Protein AF-A0A3D3UP72-F1 (afdb_monomer_lite)

Radius of gyration: 12.26 Å; chains: 1; bounding box: 25×30×31 Å

Secondary structure (DSSP, 8-state):
-EEE--STTSSS-EEEEE-SS-BSS-SEEEEETTT--EEEE--S-BS-EEEEEEEE---TTSSS-EEEEEESSSSEEEEE-TT--EEEEEE-

Sequence (92 aa):
FYVADIDPDNPGLEIFYGIEPRQKTDGICVVDAKTGRKLWAHKEPTRHIHAQGMA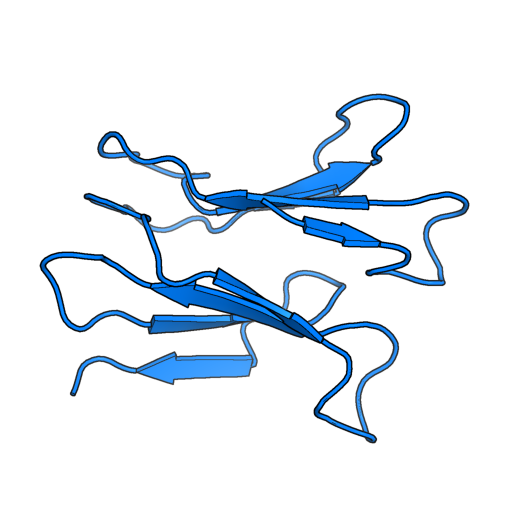ADVLADLPGMEVYAGERDFKQRWLYSAKGKLIEFKET

Foldseek 3Di:
DDWACQPVVPPAIWDWDAAAAKDQWQRTFIAHPVPRHTLDGGGHIAHGWDPWWDWADDDPVAPGTWIKIDHPVAQWIFIAHSNGHTPDIDHD

pLDDT: mean 97.47, std 2.53, range [77.81, 98.88]

Structure (mmCIF, N/CA/C/O backbone):
data_AF-A0A3D3UP72-F1
#
_entry.id   AF-A0A3D3UP72-F1
#
loop_
_atom_site.group_PDB
_atom_site.id
_atom_site.type_symbol
_atom_site.label_atom_id
_atom_site.label_alt_id
_atom_site.label_comp_id
_atom_site.label_asym_id
_atom_site.label_entity_id
_atom_site.label_seq_id
_atom_site.pdbx_PDB_ins_code
_atom_site.Cartn_x
_atom_site.Cartn_y
_atom_site.Cartn_z
_atom_site.occupancy
_atom_site.B_iso_or_equiv
_atom_site.auth_seq_id
_atom_site.auth_comp_id
_atom_site.auth_asym_id
_atom_site.auth_atom_id
_atom_site.pdbx_PDB_model_num
ATOM 1 N N . PHE A 1 1 ? -6.511 7.046 -4.674 1.00 91.94 1 PHE A N 1
ATOM 2 C CA . PHE A 1 1 ? -6.478 6.485 -3.309 1.00 91.94 1 PHE A CA 1
ATOM 3 C C . PHE A 1 1 ? -7.743 5.670 -3.110 1.00 91.94 1 PHE A C 1
ATOM 5 O O . PHE A 1 1 ? -8.693 5.875 -3.860 1.00 91.94 1 PHE A O 1
ATOM 12 N N . TYR A 1 2 ? -7.741 4.769 -2.135 1.00 98.19 2 TYR A N 1
ATOM 13 C CA . TYR A 1 2 ? -8.871 3.905 -1.796 1.00 98.19 2 TYR A CA 1
ATOM 14 C C . TYR A 1 2 ? -9.118 3.994 -0.296 1.00 98.19 2 TYR A C 1
ATOM 16 O O . TYR A 1 2 ? -8.155 4.091 0.462 1.00 98.19 2 TYR A O 1
ATOM 24 N N . VAL A 1 3 ? -10.387 3.980 0.108 1.00 98.62 3 VAL A N 1
ATOM 25 C CA . VAL A 1 3 ? -10.801 3.885 1.511 1.00 98.62 3 VAL A CA 1
ATOM 26 C C . VAL A 1 3 ? -11.666 2.644 1.634 1.00 98.62 3 VAL A C 1
ATOM 28 O O . VAL A 1 3 ? -12.680 2.549 0.942 1.00 98.62 3 VAL A O 1
ATOM 31 N N . ALA A 1 4 ? -11.238 1.689 2.448 1.00 98.62 4 ALA A N 1
ATOM 32 C CA . ALA A 1 4 ? -11.903 0.402 2.613 1.00 98.62 4 ALA A CA 1
ATOM 33 C C . ALA A 1 4 ? -11.470 -0.250 3.932 1.00 98.62 4 ALA A C 1
ATOM 35 O O . ALA A 1 4 ? -10.559 0.245 4.591 1.00 98.62 4 ALA A O 1
ATOM 36 N N . ASP A 1 5 ? -12.126 -1.347 4.291 1.00 98.62 5 ASP A N 1
ATOM 37 C CA . ASP A 1 5 ? -11.688 -2.260 5.349 1.00 98.62 5 ASP A CA 1
ATOM 38 C C . ASP A 1 5 ? -10.611 -3.188 4.758 1.00 98.62 5 ASP A C 1
ATOM 40 O O . ASP A 1 5 ? -10.897 -4.282 4.273 1.00 98.62 5 ASP A O 1
ATOM 44 N N . ILE A 1 6 ? -9.390 -2.658 4.623 1.00 98.88 6 ILE A N 1
ATOM 45 C CA . ILE A 1 6 ? -8.272 -3.328 3.945 1.00 98.88 6 ILE A CA 1
ATOM 46 C C . ILE A 1 6 ? -7.686 -4.383 4.874 1.00 98.88 6 ILE A C 1
ATOM 48 O O . ILE A 1 6 ? -7.426 -5.502 4.436 1.00 98.88 6 ILE A O 1
ATOM 52 N N . ASP A 1 7 ? -7.459 -4.017 6.134 1.00 98.56 7 ASP A N 1
ATOM 53 C CA . ASP A 1 7 ? -6.966 -4.910 7.174 1.00 98.56 7 ASP A CA 1
ATOM 54 C C . ASP A 1 7 ? -8.069 -5.155 8.214 1.00 98.56 7 ASP A C 1
ATOM 56 O O . ASP A 1 7 ? -8.169 -4.383 9.167 1.00 98.56 7 ASP A O 1
ATOM 60 N N . PRO A 1 8 ? -8.839 -6.254 8.105 1.00 97.88 8 PRO A N 1
ATOM 61 C CA . PRO A 1 8 ? -9.975 -6.509 8.992 1.00 97.88 8 PRO A CA 1
ATOM 62 C C . PRO A 1 8 ? -9.585 -6.709 10.468 1.00 97.88 8 PRO A C 1
ATOM 64 O O . PRO A 1 8 ? -10.454 -6.676 11.342 1.00 97.88 8 PRO A O 1
ATOM 67 N N . ASP A 1 9 ? -8.296 -6.901 10.786 1.00 98.00 9 ASP A N 1
ATOM 68 C CA . ASP A 1 9 ? -7.838 -6.940 12.180 1.00 98.00 9 ASP A CA 1
ATOM 69 C C . ASP A 1 9 ? -7.504 -5.546 12.749 1.00 98.00 9 ASP A C 1
ATOM 71 O O . ASP A 1 9 ? -7.225 -5.438 13.947 1.00 98.00 9 ASP A O 1
ATOM 75 N N . ASN A 1 10 ? -7.466 -4.486 11.930 1.00 97.94 10 ASN A N 1
ATOM 76 C CA . ASN A 1 10 ? -7.321 -3.102 12.383 1.00 97.94 10 ASN A CA 1
ATOM 77 C C . ASN A 1 10 ? -8.719 -2.467 12.480 1.00 97.94 10 ASN A C 1
ATOM 79 O O . ASN A 1 10 ? -9.288 -2.090 11.464 1.00 97.94 10 ASN A O 1
ATOM 83 N N . PRO A 1 11 ? -9.305 -2.308 13.684 1.00 97.88 11 PRO A N 1
ATOM 84 C CA . PRO A 1 11 ? -10.690 -1.866 13.793 1.00 97.88 11 PRO A CA 1
ATOM 85 C C . PRO A 1 11 ? -10.905 -0.479 13.181 1.00 97.88 11 PRO A C 1
ATOM 87 O O . PRO A 1 11 ? -10.393 0.519 13.695 1.00 97.88 11 PRO A O 1
ATOM 90 N N . GLY A 1 12 ? -11.725 -0.407 12.136 1.00 98.31 12 GLY A N 1
ATOM 91 C CA . GLY A 1 12 ? -12.012 0.834 11.431 1.00 98.31 12 GLY A CA 1
ATOM 92 C C . GLY A 1 12 ? -11.895 0.653 9.926 1.00 98.31 12 GLY A C 1
ATOM 93 O O . GLY A 1 12 ? -12.288 -0.373 9.398 1.00 98.31 12 GLY A O 1
ATOM 94 N N . LEU A 1 13 ? -11.437 1.701 9.248 1.00 98.81 13 LEU A N 1
ATOM 95 C CA . LEU A 1 13 ? -11.118 1.666 7.826 1.00 98.81 13 LEU A CA 1
ATOM 96 C C . LEU A 1 13 ? -9.662 2.082 7.653 1.00 98.81 13 LEU A C 1
ATOM 98 O O . LEU A 1 13 ? -9.116 2.826 8.477 1.00 98.81 13 LEU A O 1
ATOM 102 N N . GLU A 1 14 ? -9.091 1.729 6.512 1.00 98.88 14 GLU A N 1
ATOM 103 C CA . GLU A 1 14 ? -7.776 2.164 6.074 1.00 98.88 14 GLU A CA 1
ATOM 104 C C . GLU A 1 14 ? -7.864 3.047 4.833 1.00 98.88 14 GLU A C 1
ATOM 106 O O . GLU A 1 14 ? -8.833 3.027 4.070 1.00 98.88 14 GLU A O 1
ATOM 111 N N . ILE A 1 15 ? -6.797 3.812 4.605 1.00 98.81 15 ILE A N 1
ATOM 112 C CA . ILE A 1 15 ? -6.558 4.507 3.344 1.00 98.81 15 ILE A CA 1
ATOM 113 C C . ILE A 1 15 ? -5.322 3.907 2.688 1.00 98.81 15 ILE A C 1
ATOM 115 O O . ILE A 1 15 ? -4.223 3.982 3.240 1.00 98.81 15 ILE A O 1
ATOM 119 N N . PHE A 1 16 ? -5.495 3.388 1.475 1.00 98.81 16 PHE A N 1
ATOM 120 C CA . PHE A 1 16 ? -4.399 3.022 0.586 1.00 98.81 16 PHE A CA 1
ATOM 121 C C . PHE A 1 16 ? -4.130 4.138 -0.428 1.00 98.81 16 PHE A C 1
ATOM 123 O O . PHE A 1 16 ? -5.031 4.594 -1.147 1.00 98.81 16 PHE A O 1
ATOM 130 N N . TYR A 1 17 ? -2.875 4.579 -0.515 1.00 98.38 17 TYR A N 1
ATOM 131 C CA . TYR A 1 17 ? -2.465 5.603 -1.470 1.00 98.38 17 TYR A CA 1
ATOM 132 C C . TYR A 1 17 ? -1.011 5.459 -1.926 1.00 98.38 17 TYR A C 1
ATOM 134 O O . TYR A 1 17 ? -0.144 4.950 -1.215 1.00 98.38 17 TYR A O 1
ATOM 142 N N . GLY A 1 18 ? -0.765 5.962 -3.135 1.00 97.69 18 GLY A N 1
ATOM 143 C CA . GLY A 1 18 ? 0.563 6.229 -3.671 1.00 97.69 18 GLY A CA 1
ATOM 144 C C . GLY A 1 18 ? 0.860 7.727 -3.680 1.00 97.69 18 GLY A C 1
ATOM 145 O O . GLY A 1 18 ? -0.064 8.543 -3.678 1.00 97.69 18 GLY A O 1
ATOM 146 N N . ILE A 1 19 ? 2.141 8.082 -3.681 1.00 97.31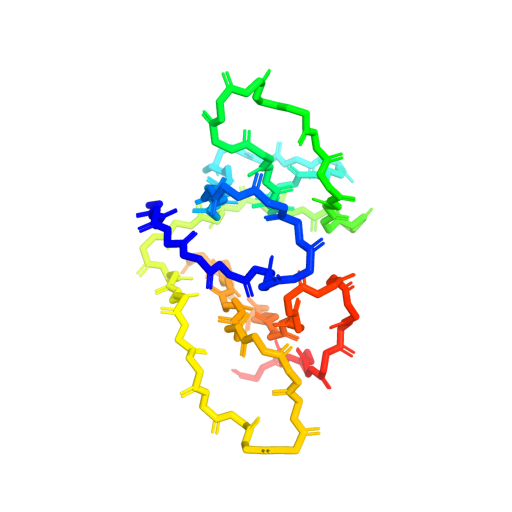 19 ILE A N 1
ATOM 147 C CA . ILE A 1 19 ? 2.631 9.459 -3.729 1.00 97.31 19 ILE A CA 1
ATOM 148 C C . ILE A 1 19 ? 3.223 9.721 -5.115 1.00 97.31 19 ILE A C 1
ATOM 150 O O . ILE A 1 19 ? 4.147 9.032 -5.545 1.00 97.31 19 ILE A O 1
ATOM 154 N N . GLU A 1 20 ? 2.683 10.729 -5.802 1.00 96.94 20 GLU A N 1
ATOM 155 C CA . GLU A 1 20 ? 3.075 11.059 -7.173 1.00 96.94 20 GLU A CA 1
ATOM 156 C C . GLU A 1 20 ? 4.528 11.565 -7.269 1.00 96.94 20 GLU A C 1
ATOM 158 O O . GLU A 1 20 ? 5.262 11.050 -8.103 1.00 96.94 20 GLU A O 1
ATOM 163 N N . PRO A 1 21 ? 5.019 12.505 -6.436 1.00 96.88 21 PRO A N 1
ATOM 164 C CA . PRO A 1 21 ? 6.424 12.903 -6.501 1.00 96.88 21 PRO A CA 1
ATOM 165 C C . PRO A 1 21 ? 7.379 11.805 -6.029 1.00 96.88 21 PRO A C 1
ATOM 167 O O . PRO A 1 21 ? 7.100 11.116 -5.047 1.00 96.88 21 PRO A O 1
ATOM 170 N N . ARG A 1 22 ? 8.570 11.753 -6.639 1.00 97.81 22 ARG A N 1
ATOM 171 C CA . ARG A 1 22 ? 9.666 10.845 -6.270 1.00 97.81 22 ARG A CA 1
ATOM 172 C C . ARG A 1 22 ? 9.888 10.791 -4.757 1.00 97.81 22 ARG A C 1
ATOM 174 O O . ARG A 1 22 ? 10.190 11.809 -4.133 1.00 97.81 22 ARG A O 1
ATOM 181 N N . GLN A 1 23 ? 9.856 9.584 -4.202 1.00 98.19 23 GLN A N 1
ATOM 182 C CA . GLN A 1 23 ? 10.130 9.318 -2.794 1.00 98.19 23 GLN A CA 1
ATOM 183 C C . GLN A 1 23 ? 11.378 8.452 -2.617 1.00 98.19 23 GLN A C 1
ATOM 185 O O . GLN A 1 23 ? 11.674 7.576 -3.427 1.00 98.19 23 GLN A O 1
ATOM 190 N N . LYS A 1 24 ? 12.118 8.681 -1.525 1.00 98.25 24 LYS A N 1
ATOM 191 C CA . LYS A 1 24 ? 13.223 7.792 -1.110 1.00 98.25 24 LYS A CA 1
ATOM 192 C C . LYS A 1 24 ? 12.718 6.527 -0.405 1.00 98.25 24 LYS A C 1
ATOM 194 O O . LYS A 1 24 ? 13.391 5.510 -0.455 1.00 98.25 24 LYS A O 1
ATOM 199 N N . THR A 1 25 ? 11.574 6.641 0.261 1.00 97.88 25 THR A N 1
ATOM 200 C CA . THR A 1 25 ? 10.829 5.596 0.972 1.00 97.88 25 THR A CA 1
ATOM 201 C C . THR A 1 25 ? 9.390 6.083 1.104 1.00 97.88 25 THR A C 1
ATOM 203 O O . THR A 1 25 ? 9.131 7.278 0.989 1.00 97.88 25 THR A O 1
ATOM 206 N N . ASP A 1 26 ? 8.466 5.186 1.414 1.00 97.75 26 ASP A N 1
ATOM 207 C CA . ASP A 1 26 ? 7.087 5.490 1.787 1.00 97.75 26 ASP A CA 1
A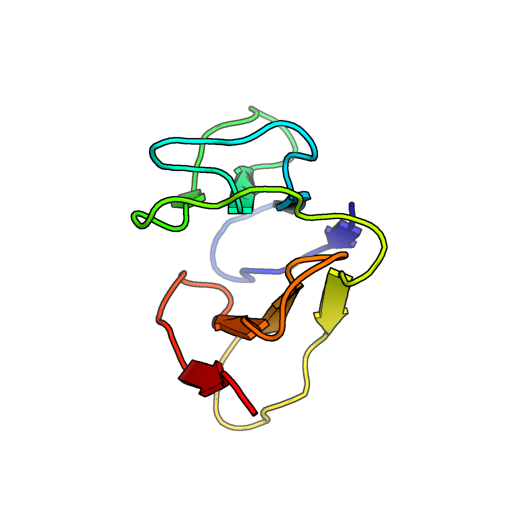TOM 208 C C . ASP A 1 26 ? 6.260 6.145 0.666 1.00 97.75 26 ASP A C 1
ATOM 210 O O . ASP A 1 26 ? 5.287 6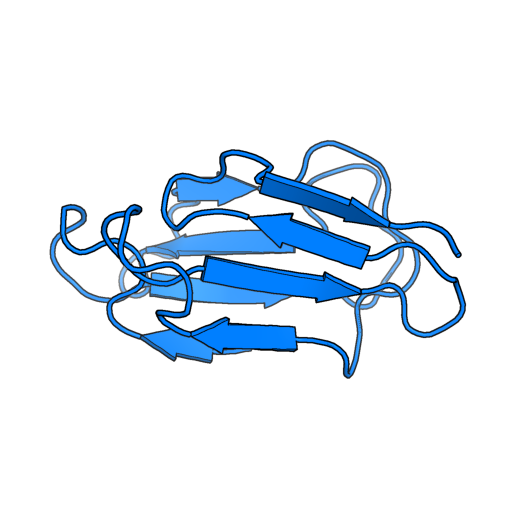.850 0.924 1.00 97.75 26 ASP A O 1
ATOM 214 N N . GLY A 1 27 ? 6.614 5.876 -0.596 1.00 97.88 27 GLY A N 1
ATOM 215 C CA . GLY A 1 27 ? 5.830 6.311 -1.760 1.00 97.88 27 GLY A CA 1
ATOM 216 C C . GLY A 1 27 ? 4.531 5.538 -1.974 1.00 97.88 27 GLY A C 1
ATOM 217 O O . GLY A 1 27 ? 3.704 5.949 -2.779 1.00 97.88 27 GLY A O 1
ATOM 218 N N . ILE A 1 28 ? 4.338 4.439 -1.246 1.00 98.50 28 ILE A N 1
ATOM 219 C CA . ILE A 1 28 ? 3.116 3.635 -1.211 1.00 98.50 28 ILE A CA 1
ATOM 220 C C . ILE A 1 28 ? 2.828 3.353 0.262 1.00 98.50 28 ILE A C 1
ATOM 222 O O . ILE A 1 28 ? 3.722 2.890 0.976 1.00 98.50 28 ILE A O 1
ATOM 226 N N . CYS A 1 29 ? 1.620 3.658 0.726 1.00 98.62 29 CYS A N 1
ATOM 227 C CA . CYS A 1 29 ? 1.256 3.597 2.139 1.00 98.62 29 CYS A CA 1
ATOM 228 C C . CYS A 1 29 ? -0.138 3.002 2.345 1.00 98.62 29 CYS A C 1
ATOM 230 O O . CYS A 1 29 ? -1.050 3.245 1.551 1.00 98.62 29 CYS A O 1
ATOM 232 N N . VAL A 1 30 ? -0.297 2.324 3.484 1.00 98.81 30 VAL A N 1
ATOM 233 C CA . VAL A 1 30 ? -1.594 2.040 4.103 1.00 98.81 30 VAL A CA 1
ATOM 234 C C . VAL A 1 30 ? -1.597 2.658 5.499 1.00 98.81 30 VAL A C 1
ATOM 236 O O . VAL A 1 30 ? -0.671 2.459 6.295 1.00 98.81 30 VAL A O 1
ATOM 239 N N . VAL A 1 31 ? -2.616 3.463 5.781 1.00 98.88 31 VAL A N 1
ATOM 240 C CA . VAL A 1 31 ? -2.778 4.179 7.053 1.00 98.88 31 VAL A CA 1
ATOM 241 C C . VAL A 1 31 ? -4.146 3.882 7.649 1.00 98.88 31 VAL A C 1
ATOM 243 O O . VAL A 1 31 ? -5.105 3.672 6.915 1.00 98.88 31 VAL A O 1
ATOM 246 N N . ASP A 1 32 ? -4.243 3.948 8.971 1.00 98.81 32 ASP A N 1
ATOM 247 C CA . ASP A 1 32 ? -5.519 4.028 9.678 1.00 98.81 32 ASP A CA 1
ATOM 248 C C . ASP A 1 32 ? -6.280 5.284 9.219 1.00 98.81 32 ASP A C 1
ATOM 250 O O . ASP A 1 32 ? -5.744 6.396 9.276 1.00 98.81 32 ASP A O 1
ATOM 254 N N . ALA A 1 33 ? -7.520 5.129 8.752 1.00 98.62 33 ALA A N 1
ATOM 255 C CA . ALA A 1 33 ? -8.262 6.222 8.125 1.00 98.62 33 ALA A CA 1
ATOM 256 C C . ALA A 1 33 ? -8.676 7.319 9.111 1.00 98.62 33 ALA A C 1
ATOM 258 O O . ALA A 1 33 ? -8.820 8.477 8.721 1.00 98.62 33 ALA A O 1
ATOM 259 N N . LYS A 1 34 ? -8.859 6.979 10.392 1.00 98.44 34 LYS A N 1
ATOM 260 C CA . LYS A 1 34 ? -9.281 7.937 11.420 1.00 98.44 34 LYS A CA 1
ATOM 261 C C . LYS A 1 34 ? -8.128 8.823 11.879 1.00 98.44 34 LYS A C 1
ATOM 263 O O . LYS A 1 34 ? -8.323 10.007 12.140 1.00 98.44 34 LYS A O 1
ATOM 268 N N . THR A 1 35 ? -6.950 8.236 12.048 1.00 98.50 35 THR A N 1
ATOM 269 C CA . THR A 1 35 ? -5.804 8.874 12.709 1.00 98.50 35 THR A CA 1
ATOM 270 C C . THR A 1 35 ? -4.689 9.257 11.745 1.00 98.50 35 THR A C 1
ATOM 272 O O . THR A 1 35 ? -3.817 10.042 12.108 1.00 98.50 35 THR A O 1
ATOM 275 N N . GLY A 1 36 ? -4.668 8.684 10.541 1.00 97.94 36 GLY A N 1
ATOM 276 C CA . GLY A 1 36 ? -3.538 8.788 9.621 1.00 97.94 36 GLY A CA 1
ATOM 277 C C . GLY A 1 36 ? -2.297 8.027 10.096 1.00 97.94 36 GLY A C 1
ATOM 278 O O . GLY A 1 36 ? -1.227 8.160 9.496 1.00 97.94 36 GLY A O 1
ATOM 279 N N . ARG A 1 37 ? -2.397 7.225 11.168 1.00 98.25 37 ARG A N 1
ATOM 280 C CA . ARG A 1 37 ? -1.292 6.391 11.644 1.00 98.25 37 ARG A CA 1
ATOM 281 C C . ARG A 1 37 ? -0.926 5.392 10.555 1.00 98.25 37 ARG A C 1
ATOM 283 O O . ARG A 1 37 ? -1.730 4.546 10.178 1.00 98.25 37 ARG A O 1
ATOM 290 N N . LYS A 1 38 ? 0.319 5.451 10.096 1.00 98.25 38 LYS A N 1
ATOM 291 C CA . LYS A 1 38 ? 0.870 4.496 9.136 1.00 98.25 38 LYS A CA 1
ATOM 292 C C . LYS A 1 38 ? 0.895 3.093 9.729 1.00 98.25 38 LYS A C 1
ATOM 294 O O . LYS A 1 38 ? 1.573 2.872 10.729 1.00 98.25 38 LYS A O 1
ATOM 299 N N . LEU A 1 39 ? 0.162 2.178 9.099 1.00 98.62 39 LEU A N 1
ATOM 300 C CA . LEU A 1 39 ? 0.207 0.755 9.422 1.00 98.62 39 LEU A CA 1
ATOM 301 C C . LEU A 1 39 ? 1.464 0.147 8.801 1.00 98.62 39 LEU A C 1
ATOM 303 O O . LEU A 1 39 ? 2.253 -0.495 9.487 1.00 98.62 39 LEU A O 1
ATOM 307 N N . TRP A 1 40 ? 1.708 0.449 7.524 1.00 98.75 40 TRP A N 1
ATOM 308 C CA . TRP A 1 40 ? 2.951 0.119 6.836 1.00 98.75 40 TRP A CA 1
ATOM 309 C C . TRP A 1 40 ? 3.164 1.010 5.606 1.00 98.75 40 TRP A C 1
ATOM 311 O O . TRP A 1 40 ? 2.280 1.756 5.175 1.00 98.75 40 TRP A O 1
ATOM 321 N N . ALA A 1 41 ? 4.376 0.957 5.055 1.00 98.50 41 ALA A N 1
ATOM 322 C CA . ALA A 1 41 ? 4.703 1.616 3.799 1.00 98.50 41 ALA A CA 1
ATOM 323 C C . ALA A 1 41 ? 5.829 0.894 3.056 1.00 98.50 41 ALA A C 1
ATOM 325 O O . ALA A 1 41 ? 6.702 0.281 3.677 1.00 98.50 41 ALA A O 1
ATOM 326 N N . HIS A 1 42 ? 5.816 1.012 1.731 1.00 98.19 42 HIS A N 1
ATOM 327 C CA . HIS A 1 42 ? 6.869 0.520 0.847 1.00 98.19 42 HIS A CA 1
ATOM 328 C C . HIS A 1 42 ? 8.200 1.224 1.142 1.00 98.19 42 HIS A C 1
ATOM 330 O O . HIS A 1 42 ? 8.243 2.451 1.224 1.00 98.19 42 HIS A O 1
ATOM 336 N N . LYS A 1 43 ? 9.285 0.460 1.308 1.00 97.75 43 LYS A N 1
ATOM 337 C CA . LYS A 1 43 ? 10.578 0.983 1.784 1.00 97.75 43 LYS A CA 1
ATOM 338 C C . LYS A 1 43 ? 11.600 1.288 0.700 1.00 97.75 43 LYS A C 1
ATOM 340 O O . LYS A 1 43 ? 12.630 1.882 1.011 1.00 97.75 43 LYS A O 1
ATOM 345 N N . GLU A 1 44 ? 11.326 0.929 -0.547 1.00 96.88 44 GLU A N 1
ATOM 346 C CA . GLU A 1 44 ? 12.233 1.230 -1.651 1.00 96.88 44 GLU A CA 1
ATOM 347 C C . GLU A 1 44 ? 11.881 2.581 -2.303 1.00 96.88 44 GLU A C 1
ATOM 349 O O . GLU A 1 44 ? 10.809 3.157 -2.059 1.00 96.88 44 GLU A O 1
ATOM 354 N N . PRO A 1 45 ? 12.802 3.155 -3.094 1.00 97.69 45 PRO A N 1
ATOM 355 C CA . PRO A 1 45 ? 12.527 4.382 -3.819 1.00 97.69 45 PRO A CA 1
ATOM 356 C C . PRO A 1 45 ? 11.442 4.192 -4.880 1.00 97.69 45 PRO A C 1
ATOM 358 O O . PRO A 1 45 ? 11.477 3.245 -5.659 1.00 97.69 45 PRO A O 1
ATOM 361 N N . THR A 1 46 ? 10.561 5.181 -4.990 1.00 98.00 46 THR A N 1
ATOM 362 C CA . THR A 1 46 ? 9.564 5.294 -6.068 1.00 98.00 46 THR A CA 1
ATOM 363 C C . THR A 1 46 ? 9.743 6.627 -6.786 1.00 98.00 46 THR A C 1
ATOM 365 O O . THR A 1 46 ? 10.340 7.561 -6.238 1.00 98.00 46 THR A O 1
ATOM 368 N N . ARG A 1 47 ? 9.278 6.738 -8.029 1.00 97.38 47 ARG A N 1
ATOM 369 C CA . ARG A 1 47 ? 9.484 7.916 -8.883 1.00 97.38 47 ARG A CA 1
ATOM 370 C C . ARG A 1 47 ? 8.190 8.658 -9.183 1.00 97.38 47 ARG A C 1
ATOM 372 O O . ARG A 1 47 ? 8.189 9.877 -9.043 1.00 97.38 47 ARG A O 1
ATOM 379 N N . HIS A 1 48 ? 7.157 7.942 -9.614 1.00 96.56 48 HIS A N 1
ATOM 380 C CA . HIS A 1 48 ? 5.888 8.487 -10.081 1.00 96.56 48 HIS A CA 1
ATOM 381 C C . HIS A 1 48 ? 4.742 7.483 -9.875 1.00 96.56 48 HIS A C 1
ATOM 383 O O . HIS A 1 48 ? 4.227 6.907 -10.835 1.00 96.56 48 HIS A O 1
ATOM 389 N N . ILE A 1 49 ? 4.309 7.269 -8.626 1.00 97.19 49 ILE A N 1
ATOM 390 C CA . ILE A 1 49 ? 3.162 6.390 -8.344 1.00 97.19 49 ILE A CA 1
ATOM 391 C C . ILE A 1 49 ? 1.866 7.134 -8.661 1.00 97.19 49 ILE A C 1
ATOM 393 O O . ILE A 1 49 ? 1.398 7.959 -7.878 1.00 97.19 49 ILE A O 1
ATOM 397 N N . HIS A 1 50 ? 1.274 6.848 -9.819 1.00 93.44 50 HIS A N 1
ATOM 398 C CA . HIS A 1 50 ? 0.051 7.509 -10.263 1.00 93.44 50 HIS A CA 1
ATOM 399 C C . HIS A 1 50 ? -0.754 6.631 -11.230 1.00 93.44 50 HIS A C 1
ATOM 401 O O . HIS A 1 50 ? -0.194 5.853 -12.003 1.00 93.44 50 HIS A O 1
ATOM 407 N N . ALA A 1 51 ? -2.084 6.768 -11.169 1.00 91.25 51 ALA A N 1
ATOM 408 C CA . ALA A 1 51 ? -3.075 6.150 -12.056 1.00 91.25 51 ALA A CA 1
ATOM 409 C C . ALA A 1 51 ? -3.073 4.606 -12.123 1.00 91.25 51 ALA A C 1
ATOM 411 O O . ALA A 1 51 ? -3.831 4.026 -12.893 1.00 91.25 51 ALA A O 1
ATOM 412 N N . GLN A 1 52 ? -2.263 3.937 -11.299 1.00 92.50 52 GLN A N 1
ATOM 413 C CA . GLN A 1 52 ? -2.136 2.480 -11.239 1.00 92.50 52 GLN A CA 1
ATOM 414 C C . GLN A 1 52 ? -2.269 2.001 -9.800 1.00 92.50 52 GLN A C 1
ATOM 416 O O . GLN A 1 52 ? -1.304 1.555 -9.187 1.00 92.50 52 GLN A O 1
ATOM 421 N N . GLY A 1 53 ? -3.468 2.172 -9.253 1.00 96.06 53 GLY A N 1
ATOM 422 C CA . GLY A 1 53 ? -3.826 1.707 -7.922 1.00 96.06 53 GLY A CA 1
ATOM 423 C C . GLY A 1 53 ? -4.937 0.663 -7.984 1.00 96.06 53 GLY A C 1
ATOM 424 O O . GLY A 1 53 ? -5.756 0.690 -8.898 1.00 96.06 53 GLY A O 1
ATOM 425 N N . MET A 1 54 ? -4.977 -0.225 -6.999 1.00 98.00 54 MET A N 1
ATOM 426 C CA . MET A 1 54 ? -6.134 -1.061 -6.678 1.00 98.00 54 MET A CA 1
ATOM 427 C C . MET A 1 54 ? -6.092 -1.386 -5.184 1.00 98.00 54 MET A C 1
ATOM 429 O O . MET A 1 54 ? -5.007 -1.592 -4.645 1.00 98.00 54 MET A O 1
ATOM 433 N N . ALA A 1 55 ? -7.255 -1.454 -4.544 1.00 98.50 55 ALA A N 1
ATOM 434 C CA . ALA A 1 55 ? -7.451 -2.179 -3.294 1.00 98.50 55 ALA A CA 1
ATOM 435 C C . ALA A 1 55 ? -8.600 -3.165 -3.530 1.00 98.50 55 ALA A C 1
ATOM 437 O O . ALA A 1 55 ? -9.702 -2.725 -3.866 1.00 98.50 55 ALA A O 1
ATOM 438 N N . ALA A 1 56 ? -8.336 -4.467 -3.436 1.00 98.56 56 ALA A N 1
ATOM 439 C CA . ALA A 1 56 ? -9.328 -5.518 -3.663 1.00 98.56 56 ALA A CA 1
ATOM 440 C C . ALA A 1 56 ? -8.899 -6.823 -2.983 1.00 98.56 56 ALA A C 1
ATOM 442 O O . ALA A 1 56 ? -7.716 -7.140 -2.976 1.00 98.56 56 ALA A O 1
ATOM 443 N N . ASP A 1 57 ? -9.860 -7.574 -2.453 1.00 98.50 57 ASP A N 1
ATOM 444 C CA . ASP A 1 57 ? -9.668 -8.963 -2.022 1.00 98.50 57 ASP A CA 1
ATOM 445 C C . ASP A 1 57 ? -9.695 -9.856 -3.272 1.00 98.50 57 ASP A C 1
ATOM 447 O O . ASP A 1 57 ? -10.747 -10.038 -3.898 1.00 98.50 57 ASP A O 1
ATOM 451 N N . VAL A 1 58 ? -8.515 -10.288 -3.723 1.00 98.06 58 VAL A N 1
ATOM 452 C CA . VAL A 1 58 ? -8.350 -11.076 -4.959 1.00 98.06 58 VAL A CA 1
ATOM 453 C C . VAL A 1 58 ? -7.612 -12.392 -4.729 1.00 98.06 58 VAL A C 1
ATOM 455 O O . VAL A 1 58 ? -7.630 -13.252 -5.615 1.00 98.06 58 VAL A O 1
ATOM 458 N N . LEU A 1 59 ? -6.989 -12.576 -3.562 1.00 98.12 59 LEU A N 1
ATOM 459 C CA . LEU A 1 59 ? -6.300 -13.800 -3.161 1.00 98.12 59 LEU A CA 1
ATOM 460 C C . LEU A 1 59 ? -6.999 -14.435 -1.955 1.00 98.12 59 LEU A C 1
ATOM 462 O O . LEU A 1 59 ? -6.770 -14.069 -0.810 1.00 98.12 59 LEU A O 1
ATOM 466 N N . ALA A 1 60 ? -7.814 -15.458 -2.223 1.00 97.06 60 ALA A N 1
ATOM 467 C CA . ALA A 1 60 ? -8.667 -16.106 -1.221 1.00 97.06 60 ALA A CA 1
ATOM 468 C C . ALA A 1 60 ? -7.919 -16.757 -0.036 1.00 97.06 60 ALA A C 1
ATOM 470 O O . ALA A 1 60 ? -8.544 -17.136 0.954 1.00 97.06 60 ALA A O 1
ATOM 471 N N . ASP A 1 61 ? -6.606 -16.960 -0.146 1.00 97.06 61 ASP A N 1
ATOM 472 C CA . ASP A 1 61 ? -5.749 -17.531 0.892 1.00 97.06 61 ASP A CA 1
ATOM 473 C C . ASP A 1 61 ? -5.123 -16.478 1.824 1.00 97.06 61 ASP A C 1
ATOM 475 O O . ASP A 1 61 ? -4.454 -16.845 2.796 1.00 97.06 61 ASP A O 1
ATOM 479 N N . LEU A 1 62 ? -5.356 -15.186 1.570 1.00 97.31 62 LEU A N 1
ATOM 480 C CA . LEU A 1 62 ? -4.871 -14.084 2.391 1.00 97.31 62 LEU A CA 1
ATOM 481 C C . LEU A 1 62 ? -6.045 -13.331 3.036 1.00 97.31 62 LEU A C 1
ATOM 483 O O . LEU A 1 62 ? -7.015 -12.999 2.366 1.00 97.31 62 LEU A O 1
ATOM 487 N N . PRO A 1 63 ? -5.990 -13.046 4.348 1.00 97.12 63 PRO A N 1
ATOM 488 C CA . PRO A 1 63 ? -7.011 -12.228 4.985 1.00 97.12 63 PRO A CA 1
ATOM 489 C C . PRO A 1 63 ? -6.861 -10.750 4.594 1.00 97.12 63 PRO A C 1
ATOM 491 O O . PRO A 1 63 ? -5.765 -10.185 4.678 1.00 97.12 63 PRO A O 1
ATOM 494 N N . GLY A 1 64 ? -7.990 -10.118 4.272 1.00 98.44 64 GLY A N 1
ATOM 495 C CA . GLY A 1 64 ? -8.077 -8.698 3.936 1.00 98.44 64 GLY A CA 1
ATOM 496 C C . GLY A 1 64 ? -7.926 -8.420 2.443 1.00 98.44 64 GLY A C 1
ATOM 497 O O . GLY A 1 64 ? -7.967 -9.323 1.619 1.00 98.44 64 GLY A O 1
ATOM 498 N N . MET A 1 65 ? -7.781 -7.145 2.090 1.00 98.81 65 MET A N 1
ATOM 499 C CA . MET A 1 65 ? -7.654 -6.718 0.697 1.00 98.81 65 MET A CA 1
ATOM 500 C C . MET A 1 65 ? -6.182 -6.575 0.307 1.00 98.81 65 MET A C 1
ATOM 502 O O . MET A 1 65 ? -5.404 -5.896 0.987 1.00 98.81 65 MET A O 1
ATOM 506 N N . GLU A 1 66 ? -5.799 -7.129 -0.840 1.00 98.81 66 GLU A N 1
ATOM 507 C CA . GLU A 1 66 ? -4.538 -6.775 -1.474 1.00 98.81 66 GLU A CA 1
ATOM 508 C C . GLU A 1 66 ? -4.561 -5.324 -1.949 1.00 98.81 66 GLU A C 1
ATOM 510 O O . GLU A 1 66 ? -5.586 -4.786 -2.384 1.00 98.81 66 GLU A O 1
ATOM 515 N N . VAL A 1 67 ? -3.382 -4.706 -1.949 1.00 98.69 67 VAL A N 1
ATOM 516 C CA . VAL A 1 67 ? -3.171 -3.398 -2.559 1.00 98.69 67 VAL A CA 1
ATOM 517 C C . VAL A 1 67 ? -2.110 -3.477 -3.645 1.00 98.69 67 VAL A C 1
ATOM 519 O O . VAL A 1 67 ? -1.025 -4.030 -3.459 1.00 98.69 67 VAL A O 1
ATOM 522 N N . TYR A 1 68 ? -2.427 -2.903 -4.799 1.00 98.31 68 TYR A N 1
ATOM 523 C CA . TYR A 1 68 ? -1.54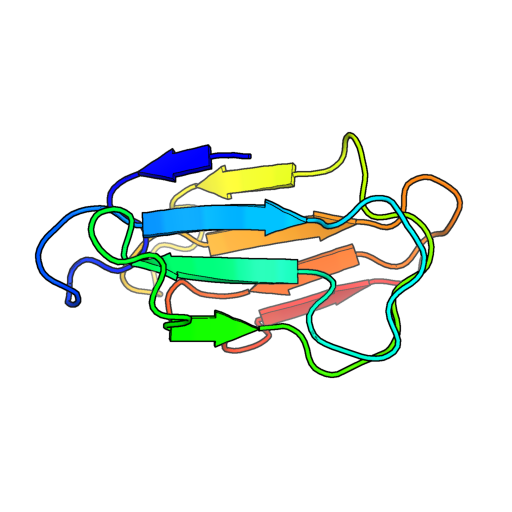2 -2.842 -5.955 1.00 98.31 68 TYR A CA 1
ATOM 524 C C . TYR A 1 68 ? -1.173 -1.397 -6.255 1.00 98.31 68 TYR A C 1
ATOM 526 O O . TYR A 1 68 ? -2.044 -0.526 -6.304 1.00 98.31 68 TYR A O 1
ATOM 534 N N . ALA A 1 69 ? 0.112 -1.159 -6.498 1.00 98.00 69 ALA A N 1
ATOM 535 C CA . ALA A 1 69 ? 0.644 0.124 -6.931 1.00 98.00 69 ALA A CA 1
ATOM 536 C C . ALA A 1 69 ? 1.611 -0.056 -8.102 1.00 98.00 69 ALA A C 1
ATOM 538 O O . ALA A 1 69 ? 2.295 -1.075 -8.219 1.00 98.00 69 ALA A O 1
ATOM 539 N N . GLY A 1 70 ? 1.719 0.971 -8.941 1.00 97.31 70 GLY A N 1
ATOM 540 C CA . GLY A 1 70 ? 2.650 0.973 -10.056 1.00 97.31 70 GLY A CA 1
ATOM 541 C C . GLY A 1 70 ? 3.235 2.334 -10.377 1.00 97.31 70 GLY A C 1
ATOM 542 O O . GLY A 1 70 ? 2.571 3.362 -10.249 1.00 97.31 70 GLY A O 1
ATOM 543 N N . GLU A 1 71 ? 4.473 2.313 -10.860 1.00 97.38 71 GLU A N 1
ATOM 544 C CA . GLU A 1 71 ? 5.090 3.460 -11.520 1.00 97.38 71 GLU A CA 1
ATOM 545 C C . GLU A 1 71 ? 4.327 3.815 -12.798 1.00 97.38 71 GLU A C 1
ATOM 547 O O . GLU A 1 71 ? 4.154 2.967 -13.674 1.00 97.38 71 GLU A O 1
ATOM 552 N N . ARG A 1 72 ? 3.902 5.072 -12.949 1.00 95.50 72 ARG A N 1
ATOM 553 C CA . ARG A 1 72 ? 3.233 5.559 -14.164 1.00 95.50 72 ARG A CA 1
ATOM 554 C C . ARG A 1 72 ? 4.123 5.411 -15.395 1.00 95.50 72 ARG A C 1
ATOM 556 O O . ARG A 1 72 ? 3.682 4.881 -16.409 1.00 95.50 72 ARG A O 1
ATOM 563 N N . 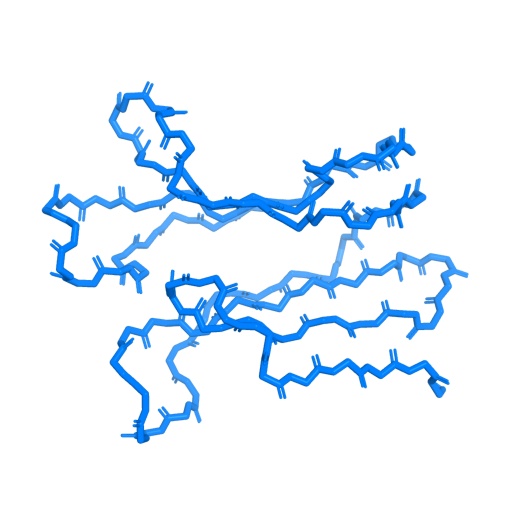ASP A 1 73 ? 5.364 5.875 -15.274 1.00 95.00 73 ASP A N 1
ATOM 564 C CA . ASP A 1 73 ? 6.291 6.020 -16.403 1.00 95.00 73 ASP A CA 1
ATOM 565 C C . ASP A 1 73 ? 7.283 4.853 -16.519 1.00 95.00 73 ASP A C 1
ATOM 567 O O . ASP A 1 73 ? 8.058 4.778 -17.472 1.00 95.00 73 ASP A O 1
ATOM 571 N N . PHE A 1 74 ? 7.277 3.939 -15.548 1.00 94.81 74 PHE A N 1
ATOM 572 C CA . PHE A 1 74 ? 8.179 2.792 -15.504 1.00 94.81 74 PHE A CA 1
ATOM 573 C C . PHE A 1 74 ? 7.395 1.487 -15.359 1.00 94.81 74 PHE A C 1
ATOM 575 O O . PHE A 1 74 ? 6.169 1.490 -15.262 1.00 94.81 74 PHE A O 1
ATOM 582 N N . LYS A 1 75 ? 8.095 0.352 -15.386 1.00 96.31 75 LYS A N 1
ATOM 583 C CA . LYS A 1 75 ? 7.490 -0.989 -15.416 1.00 96.31 75 LYS A CA 1
ATOM 584 C C . LYS A 1 75 ? 7.282 -1.607 -14.035 1.00 96.31 75 LYS A C 1
ATOM 586 O O . LYS A 1 75 ? 6.615 -2.629 -13.938 1.00 96.31 75 LYS A O 1
ATOM 591 N N . GLN A 1 76 ? 7.824 -1.000 -12.978 1.00 97.69 76 GLN A N 1
ATOM 592 C CA . GLN A 1 76 ? 7.752 -1.551 -11.628 1.00 97.69 76 GLN A CA 1
ATOM 593 C C . GLN A 1 76 ? 6.319 -1.544 -11.103 1.00 97.69 76 GLN A C 1
ATOM 595 O O . GLN A 1 76 ? 5.665 -0.495 -11.069 1.00 97.69 76 GLN A O 1
ATOM 600 N N . ARG A 1 77 ? 5.839 -2.718 -10.701 1.00 97.62 77 ARG A N 1
ATOM 601 C CA . ARG A 1 77 ? 4.537 -2.944 -10.072 1.00 97.62 77 ARG A CA 1
ATOM 602 C C . ARG A 1 77 ? 4.720 -3.761 -8.809 1.00 97.62 77 ARG A C 1
ATOM 604 O O . ARG A 1 77 ? 5.526 -4.690 -8.790 1.00 97.62 77 ARG A O 1
ATOM 611 N N . TRP A 1 78 ? 3.936 -3.439 -7.790 1.00 98.38 78 TRP A N 1
ATOM 612 C CA . TRP A 1 78 ? 3.953 -4.134 -6.512 1.00 98.38 78 TRP A CA 1
ATOM 613 C C . TRP A 1 78 ? 2.543 -4.545 -6.126 1.00 98.38 78 TRP A C 1
ATOM 615 O O . TRP A 1 78 ? 1.627 -3.723 -6.176 1.00 98.38 78 TRP A O 1
ATOM 625 N N . LEU A 1 79 ? 2.402 -5.796 -5.702 1.00 98.50 79 LEU A N 1
ATOM 626 C CA . LEU A 1 79 ? 1.217 -6.326 -5.046 1.00 98.50 79 LEU A CA 1
ATOM 627 C C . LEU A 1 79 ? 1.571 -6.642 -3.593 1.00 98.50 79 LEU A C 1
ATOM 629 O O . LEU A 1 79 ? 2.491 -7.418 -3.323 1.00 98.50 79 LEU A O 1
ATOM 633 N N . TYR A 1 80 ? 0.846 -6.036 -2.664 1.00 98.75 80 TYR A N 1
ATOM 634 C CA . TYR A 1 80 ? 1.015 -6.213 -1.227 1.00 98.75 80 TYR A CA 1
ATOM 635 C C . TYR A 1 80 ? -0.238 -6.822 -0.613 1.00 98.75 80 TYR A C 1
ATOM 637 O O . TYR A 1 80 ? -1.344 -6.516 -1.048 1.00 98.75 80 TYR A O 1
ATOM 645 N N . SER A 1 81 ? -0.063 -7.621 0.439 1.00 98.75 81 SER A N 1
ATOM 646 C CA . SER A 1 81 ? -1.179 -8.005 1.306 1.00 98.75 81 SER A CA 1
ATOM 647 C C . SER A 1 81 ? -1.644 -6.821 2.157 1.00 98.75 81 SER A C 1
ATOM 649 O O . SER A 1 81 ? -0.908 -5.840 2.325 1.00 98.75 81 SER A O 1
ATOM 651 N N . ALA A 1 82 ? -2.804 -6.958 2.801 1.00 98.62 82 ALA A N 1
ATOM 652 C CA . ALA A 1 82 ? -3.314 -5.998 3.782 1.00 98.62 82 ALA A CA 1
ATOM 653 C C . ALA A 1 82 ? -2.283 -5.620 4.868 1.00 98.62 82 ALA A C 1
ATOM 655 O O . ALA A 1 82 ? -2.166 -4.459 5.264 1.00 98.62 82 ALA A O 1
ATOM 656 N N . LYS A 1 83 ? -1.457 -6.588 5.291 1.00 98.31 83 LYS A N 1
ATOM 657 C CA . LYS A 1 83 ? -0.408 -6.428 6.318 1.00 98.31 83 LYS A CA 1
ATOM 658 C C . LYS A 1 83 ? 0.928 -5.885 5.792 1.00 98.31 83 LYS A C 1
ATOM 660 O O . LYS A 1 83 ? 1.903 -5.839 6.540 1.00 98.31 83 LYS A O 1
ATOM 665 N N . GLY A 1 84 ? 1.019 -5.523 4.513 1.00 98.25 84 GLY A N 1
ATOM 666 C CA . GLY A 1 84 ? 2.240 -4.961 3.928 1.00 98.25 84 GLY A CA 1
ATOM 667 C C . GLY A 1 84 ? 3.319 -5.982 3.591 1.00 98.25 84 GLY A C 1
ATOM 668 O O . GLY A 1 84 ? 4.473 -5.611 3.365 1.00 98.25 84 GLY A O 1
ATOM 669 N N . LYS A 1 85 ? 2.969 -7.271 3.517 1.00 98.38 85 LYS A N 1
ATOM 670 C CA . LYS A 1 85 ? 3.861 -8.291 2.959 1.00 98.38 85 LYS A CA 1
ATOM 671 C C . LYS A 1 85 ? 3.854 -8.154 1.438 1.00 98.38 85 LYS A C 1
ATOM 673 O O . LYS A 1 85 ? 2.787 -8.189 0.833 1.00 98.38 85 LYS A O 1
ATOM 678 N N . LEU A 1 86 ? 5.030 -8.014 0.824 1.00 98.44 86 LEU A N 1
ATOM 679 C CA . LEU A 1 86 ? 5.152 -8.049 -0.634 1.00 98.44 86 LEU A CA 1
ATOM 680 C C . LEU A 1 86 ? 4.794 -9.458 -1.122 1.00 98.44 86 LEU A C 1
ATOM 682 O O . LEU A 1 86 ? 5.441 -10.429 -0.728 1.00 98.44 86 LEU A O 1
ATOM 686 N N . ILE A 1 87 ? 3.752 -9.554 -1.941 1.00 98.44 87 ILE A N 1
ATOM 687 C CA . ILE A 1 87 ? 3.294 -10.804 -2.553 1.00 98.44 87 ILE A CA 1
ATOM 688 C C . ILE A 1 87 ? 4.010 -10.993 -3.883 1.00 98.44 87 ILE A C 1
ATOM 690 O O . ILE A 1 87 ? 4.585 -12.047 -4.137 1.00 98.44 87 ILE A O 1
ATOM 694 N N . GLU A 1 88 ? 4.009 -9.950 -4.711 1.00 97.94 88 GLU A N 1
ATOM 695 C CA . GLU A 1 88 ? 4.625 -9.994 -6.029 1.00 97.94 88 GLU A CA 1
ATOM 696 C C . GLU A 1 88 ? 5.215 -8.634 -6.405 1.00 97.94 88 GLU A C 1
ATOM 698 O O . GLU A 1 88 ? 4.625 -7.579 -6.161 1.00 97.94 88 GLU A O 1
ATOM 703 N N . PHE A 1 89 ? 6.386 -8.678 -7.036 1.00 98.06 89 PHE A N 1
ATOM 704 C CA . PHE A 1 89 ? 7.004 -7.553 -7.721 1.00 98.06 89 PHE A CA 1
ATOM 705 C C . PHE A 1 89 ? 7.188 -7.917 -9.192 1.00 98.06 89 PHE A C 1
ATOM 707 O O . PHE A 1 89 ? 7.682 -9.002 -9.503 1.00 98.06 89 PHE A O 1
ATOM 714 N N . LYS A 1 90 ? 6.814 -7.005 -10.094 1.00 97.00 90 LYS A N 1
ATOM 715 C CA . LYS A 1 90 ? 7.049 -7.149 -11.536 1.00 97.00 90 LYS A CA 1
ATOM 716 C C . LYS A 1 90 ? 7.789 -5.949 -12.094 1.00 97.00 90 LYS A C 1
ATOM 718 O O . LYS A 1 90 ? 7.491 -4.814 -11.740 1.00 97.00 90 LYS A O 1
ATOM 723 N N . GLU A 1 91 ? 8.687 -6.224 -13.033 1.00 94.62 91 GLU A N 1
ATOM 724 C CA . GLU A 1 91 ? 9.395 -5.240 -13.852 1.00 94.62 91 GLU A CA 1
ATOM 725 C C . GLU A 1 91 ? 9.549 -5.799 -15.276 1.00 94.62 91 GLU A C 1
ATOM 727 O O . GLU A 1 91 ? 10.631 -6.185 -15.711 1.00 94.62 91 GLU A O 1
ATOM 732 N N . THR A 1 92 ? 8.430 -5.921 -15.992 1.00 77.81 92 THR A N 1
ATOM 733 C CA . THR A 1 92 ? 8.363 -6.536 -17.333 1.00 77.81 92 THR A CA 1
ATOM 734 C C . THR A 1 92 ? 7.603 -5.668 -18.309 1.00 77.81 92 THR A C 1
ATOM 736 O O . THR A 1 92 ? 6.575 -5.097 -17.892 1.00 77.81 92 THR A O 1
#